Protein AF-A0A396GS10-F1 (afdb_monomer_lite)

Sequence (155 aa):
MKRSFNTSIKHLGTRVRNLFKEARKCAPSIVFIDEINARGGRGGGRANDEGENIANVCNEAALIAASTEETHATKDHFEAAIDRIIGGLEKKNKVISKQHRRTVAYHEAGHAVAGWFLEHTNPFLKVTIVPRGTAALGFAQYVPNENHLMTRAAF

Foldseek 3Di:
DPPPVVVVVVVVVVVVVVLVVVCVVQPPHDDDDPDPDDPDDPDDDPPPPVVVVVVQLVVQQVVQCVVVVHPHRDPVSSVVSVCCVVQNAFPPPPDDDPVRLVVLVVVQVVVVVVQVPQPQHFAWDDWDCGHHDDPRSIDTDGDDDPDPDDDPSND

pLDDT: mean 72.23, std 14.8, range [33.97, 91.56]

Radius of gyration: 21.66 Å; chains: 1; bounding box: 40×45×63 Å

InterPro domains:
  IPR000642 Peptidase M41 [PF01434] (95-152)
  IPR003959 ATPase, AAA-type, core [PF00004] (9-56)
  IPR027417 P-loop containing nucleoside triphosphate hydrolase [G3DSA:3.40.50.300] (14-41)
  IPR027417 P-loop containing nucleoside triphosphate hydrolase [SSF52540] (7-99)
  IPR037219 Peptidase M41-like [G3DSA:1.20.58.760] (90-155)
  IPR037219 Peptidase M41-like [SSF140990] (95-152)
  IPR050928 ATP-dependent Zinc Metalloprotease [PTHR43655] (53-153)

Structure (mmCIF, N/CA/C/O backbone):
data_AF-A0A396GS10-F1
#
_entry.id   AF-A0A396GS10-F1
#
loop_
_atom_site.group_PDB
_atom_site.id
_atom_site.type_symbol
_atom_site.label_atom_id
_atom_site.label_alt_id
_atom_site.label_comp_id
_atom_site.label_asym_id
_atom_site.label_entity_id
_atom_site.label_seq_id
_atom_site.pdbx_PDB_ins_code
_atom_site.Cartn_x
_atom_site.Cartn_y
_atom_site.Cartn_z
_atom_site.occupancy
_atom_site.B_iso_or_equiv
_atom_site.auth_seq_id
_atom_site.auth_comp_id
_atom_site.auth_asym_id
_atom_site.auth_atom_id
_atom_site.pdbx_PDB_model_num
ATOM 1 N N . MET A 1 1 ? 16.857 -23.597 46.176 1.00 44.84 1 MET A N 1
ATOM 2 C CA . MET A 1 1 ? 16.751 -22.860 44.891 1.00 44.84 1 MET A CA 1
ATOM 3 C C . MET A 1 1 ? 15.774 -23.471 43.854 1.00 44.84 1 MET A C 1
ATOM 5 O O . MET A 1 1 ? 15.725 -22.979 42.740 1.00 44.84 1 MET A O 1
ATOM 9 N N . LYS A 1 2 ? 14.936 -24.481 44.182 1.00 40.59 2 LYS A N 1
ATOM 10 C CA . LYS A 1 2 ? 14.003 -25.136 43.222 1.00 40.59 2 LYS A CA 1
ATOM 11 C C . LYS A 1 2 ? 12.536 -24.648 43.257 1.00 40.59 2 LYS A C 1
ATOM 13 O O . LYS A 1 2 ? 11.752 -25.034 42.400 1.00 40.59 2 LYS A O 1
ATOM 18 N N . ARG A 1 3 ? 12.141 -23.803 44.224 1.00 38.50 3 ARG A N 1
ATOM 19 C CA . ARG A 1 3 ? 10.738 -23.350 44.381 1.00 38.50 3 ARG A CA 1
ATOM 20 C C . ARG A 1 3 ? 10.338 -22.185 43.462 1.00 38.50 3 ARG A C 1
ATOM 22 O O . ARG A 1 3 ? 9.196 -22.142 43.034 1.00 38.50 3 ARG A O 1
ATOM 29 N N . SER A 1 4 ? 11.266 -21.289 43.113 1.00 44.34 4 SER A N 1
ATOM 30 C CA . SER A 1 4 ? 10.957 -20.087 42.311 1.00 44.34 4 SER A CA 1
ATOM 31 C C . SER A 1 4 ? 10.720 -20.391 40.819 1.00 44.34 4 SER A C 1
ATOM 33 O O . SER A 1 4 ? 9.866 -19.791 40.175 1.00 44.34 4 SER A O 1
ATOM 35 N N . PHE A 1 5 ? 11.404 -21.404 40.277 1.00 43.00 5 PHE A N 1
ATOM 36 C CA . PHE A 1 5 ? 11.334 -21.762 38.852 1.00 43.00 5 PHE A CA 1
ATOM 37 C C . PHE A 1 5 ? 9.959 -22.317 38.432 1.00 43.00 5 PHE A C 1
ATOM 39 O O . PHE A 1 5 ? 9.477 -22.053 37.334 1.00 43.00 5 PHE A O 1
ATOM 46 N N . ASN A 1 6 ? 9.295 -23.054 39.327 1.00 42.56 6 ASN A N 1
ATOM 47 C CA . ASN A 1 6 ? 8.020 -23.717 39.038 1.00 42.56 6 ASN A CA 1
ATOM 48 C C . ASN A 1 6 ? 6.829 -22.730 39.056 1.00 42.56 6 ASN A C 1
ATOM 50 O O . ASN A 1 6 ? 5.842 -22.912 38.345 1.00 42.56 6 ASN A O 1
ATOM 54 N N . THR A 1 7 ? 6.935 -21.638 39.822 1.00 50.72 7 THR A N 1
ATOM 55 C CA . THR A 1 7 ? 5.931 -20.562 39.852 1.00 50.72 7 THR A CA 1
ATOM 56 C C . THR A 1 7 ? 5.948 -19.745 38.557 1.00 50.72 7 THR A C 1
ATOM 58 O O . THR A 1 7 ? 4.883 -19.465 38.004 1.00 50.72 7 THR A O 1
ATOM 61 N N . SER A 1 8 ? 7.137 -19.448 38.015 1.00 48.59 8 SER A N 1
ATOM 62 C CA . SER A 1 8 ? 7.293 -18.723 36.744 1.00 48.59 8 SER A CA 1
ATOM 63 C C . SER A 1 8 ? 6.692 -19.470 35.548 1.00 48.59 8 SER A C 1
ATOM 65 O O . SER A 1 8 ? 6.009 -18.858 34.728 1.00 48.59 8 SER A O 1
ATOM 67 N N . ILE A 1 9 ? 6.856 -20.796 35.478 1.00 54.12 9 ILE A N 1
ATOM 68 C CA . ILE A 1 9 ? 6.274 -21.622 34.401 1.00 54.12 9 ILE A CA 1
ATOM 69 C C . ILE A 1 9 ? 4.739 -21.652 34.498 1.00 54.12 9 ILE A C 1
ATOM 71 O O . ILE A 1 9 ? 4.042 -21.507 33.491 1.00 54.12 9 ILE A O 1
ATOM 75 N N . LYS A 1 10 ? 4.184 -21.753 35.715 1.00 54.09 10 LYS A N 1
ATOM 76 C CA . LYS A 1 10 ? 2.727 -21.687 35.934 1.00 54.09 10 LYS A CA 1
ATOM 77 C C . LYS A 1 10 ? 2.136 -20.323 35.564 1.00 54.09 10 LYS A C 1
ATOM 79 O O . LYS A 1 10 ? 1.035 -20.266 35.020 1.00 54.09 10 LYS A O 1
ATOM 84 N N . HIS A 1 11 ? 2.851 -19.230 35.836 1.00 59.03 11 HIS A N 1
ATOM 85 C CA . HIS A 1 11 ? 2.417 -17.880 35.459 1.00 59.03 11 HIS A CA 1
ATOM 86 C C . HIS A 1 11 ? 2.423 -17.670 33.941 1.00 59.03 11 HIS A C 1
ATOM 88 O O . HIS A 1 11 ? 1.497 -17.054 33.411 1.00 59.03 11 HIS A O 1
ATOM 94 N N . LEU A 1 12 ? 3.399 -18.237 33.228 1.00 57.91 12 LEU A N 1
ATOM 95 C CA . LEU A 1 12 ? 3.481 -18.141 31.771 1.00 57.91 12 LEU A CA 1
ATOM 96 C C . LEU A 1 12 ? 2.271 -18.798 31.084 1.00 57.91 12 LEU A C 1
ATOM 98 O O . LEU A 1 12 ? 1.619 -18.173 30.249 1.00 57.91 12 LEU A O 1
ATOM 102 N N . GLY A 1 13 ? 1.892 -20.007 31.514 1.00 61.44 13 GLY A N 1
ATOM 103 C CA . GLY A 1 13 ? 0.728 -20.711 30.966 1.00 61.44 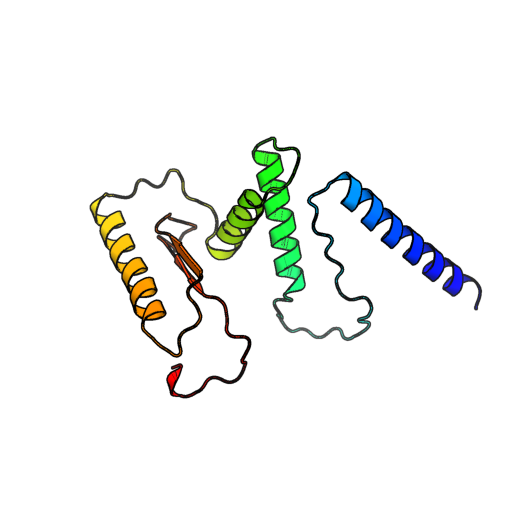13 GLY A CA 1
ATOM 104 C C . GLY A 1 13 ? -0.605 -19.988 31.204 1.00 61.44 13 GLY A C 1
ATOM 105 O O . GLY A 1 13 ? -1.526 -20.093 30.396 1.00 61.44 13 GLY A O 1
ATOM 106 N N . THR A 1 14 ? -0.743 -19.226 32.291 1.00 71.25 14 THR A N 1
ATOM 107 C CA . THR A 1 14 ? -1.942 -18.403 32.541 1.00 71.25 14 THR A CA 1
ATOM 108 C C . THR A 1 14 ? -1.955 -17.141 31.679 1.00 71.25 14 THR A C 1
ATOM 110 O O . THR A 1 14 ? -3.003 -16.797 31.138 1.00 71.25 14 THR A O 1
ATOM 113 N N . ARG A 1 15 ? -0.801 -16.495 31.473 1.00 67.38 15 ARG A N 1
ATOM 114 C CA . ARG A 1 15 ? -0.680 -15.308 30.608 1.00 67.38 15 ARG A CA 1
ATOM 115 C C . ARG A 1 15 ? -1.014 -15.618 29.151 1.00 67.38 15 ARG A C 1
ATOM 117 O O . ARG A 1 15 ? -1.820 -14.906 28.564 1.00 67.38 15 ARG A O 1
ATOM 124 N N . VAL A 1 16 ? -0.480 -16.713 28.609 1.00 72.12 16 VAL A N 1
ATOM 125 C CA . VAL A 1 16 ? -0.786 -17.156 27.237 1.00 72.12 16 VAL A CA 1
ATOM 126 C C . VAL A 1 16 ? -2.273 -17.497 27.098 1.00 72.12 16 VAL A C 1
ATOM 128 O O . VAL A 1 16 ? -2.933 -17.050 26.166 1.00 72.12 16 VAL A O 1
ATOM 131 N N . ARG A 1 17 ? -2.855 -18.219 28.064 1.00 76.94 17 ARG A N 1
ATOM 132 C CA . ARG A 1 17 ? -4.294 -18.538 28.036 1.00 76.94 17 ARG A CA 1
ATOM 133 C C . ARG A 1 17 ? -5.183 -17.298 28.103 1.00 76.94 17 ARG A C 1
ATOM 135 O O . ARG A 1 17 ? -6.209 -17.274 27.431 1.00 76.94 17 ARG A O 1
ATOM 142 N N . ASN A 1 18 ? -4.806 -16.292 28.886 1.00 77.44 18 ASN A N 1
ATOM 143 C CA . ASN A 1 18 ? -5.546 -15.034 28.952 1.00 77.44 18 ASN A CA 1
ATOM 144 C C . ASN A 1 18 ? -5.415 -14.240 27.647 1.00 77.44 18 ASN A C 1
ATOM 146 O O . ASN A 1 18 ? -6.430 -13.778 27.142 1.00 77.44 18 ASN A O 1
ATOM 150 N N . LEU A 1 19 ? -4.222 -14.183 27.044 1.00 75.00 19 LEU A N 1
ATOM 151 C CA . LEU A 1 19 ? -4.005 -13.567 25.730 1.00 75.00 19 LEU A CA 1
ATOM 152 C C . LEU A 1 19 ? -4.956 -14.148 24.671 1.00 75.00 19 LEU A C 1
ATOM 154 O O . LEU A 1 19 ? -5.695 -13.410 24.030 1.00 75.00 19 LEU A O 1
ATOM 158 N N . PHE A 1 20 ? -5.025 -15.479 24.559 1.00 79.81 20 PHE A N 1
ATOM 159 C CA . PHE A 1 20 ? -5.941 -16.146 23.625 1.00 79.81 20 PHE A CA 1
ATOM 160 C C . PHE A 1 20 ? -7.428 -16.015 23.991 1.00 79.81 20 PHE A C 1
ATOM 162 O O . PHE A 1 20 ? -8.285 -16.254 23.138 1.00 79.81 20 PHE A O 1
ATOM 169 N N . LYS A 1 21 ? -7.770 -15.718 25.249 1.00 80.81 21 LYS A N 1
ATOM 170 C CA . LYS A 1 21 ? -9.157 -15.436 25.652 1.00 80.81 21 LYS A CA 1
ATOM 171 C C . LYS A 1 21 ? -9.567 -14.029 25.244 1.00 80.81 21 LYS A C 1
ATOM 173 O O . LYS A 1 21 ? -10.647 -13.877 24.691 1.00 80.81 21 LYS A O 1
ATOM 178 N N . GLU A 1 22 ? -8.713 -13.040 25.481 1.00 73.56 22 GLU A N 1
ATOM 179 C CA . GLU A 1 22 ? -8.974 -11.659 25.070 1.00 73.56 22 GLU A CA 1
ATOM 180 C C . GLU A 1 22 ? -8.994 -11.532 23.546 1.00 73.56 22 GLU A C 1
ATOM 182 O O . GLU A 1 22 ? -9.950 -10.997 22.998 1.00 73.56 22 GLU A O 1
ATOM 187 N N . ALA A 1 23 ? -8.038 -12.152 22.849 1.00 73.75 23 ALA A N 1
ATOM 188 C CA . ALA A 1 23 ? -8.039 -12.221 21.389 1.00 73.75 23 ALA A CA 1
ATOM 189 C C . ALA A 1 23 ? -9.359 -12.786 20.834 1.00 73.75 23 ALA A C 1
ATOM 191 O O . ALA A 1 23 ? -9.988 -12.194 19.966 1.00 73.75 23 ALA A O 1
ATOM 192 N N . ARG A 1 24 ? -9.860 -13.887 21.415 1.00 75.56 24 ARG A N 1
ATOM 193 C CA . ARG A 1 24 ? -11.144 -14.481 21.008 1.00 75.56 24 ARG A CA 1
ATOM 194 C C . ARG A 1 24 ? -12.351 -13.568 21.208 1.00 75.56 24 ARG A C 1
ATOM 196 O O . ARG A 1 24 ? -13.293 -13.670 20.431 1.00 75.56 24 ARG A O 1
ATOM 203 N N . LYS A 1 25 ? -12.348 -12.709 22.229 1.00 73.44 25 LYS A N 1
ATOM 204 C CA . LYS A 1 25 ? -13.424 -11.726 22.436 1.00 73.44 25 LYS A CA 1
ATOM 205 C C . LYS A 1 25 ? -13.383 -10.609 21.395 1.00 73.44 25 LYS A C 1
ATOM 207 O O . LYS A 1 25 ? -14.426 -10.071 21.054 1.00 73.44 25 LYS A O 1
ATOM 212 N N . CYS A 1 26 ? -12.193 -10.292 20.894 1.00 62.03 26 CYS A N 1
ATOM 213 C CA . CYS A 1 26 ? -11.947 -9.227 19.928 1.00 62.03 26 CYS A CA 1
ATOM 214 C C . CYS A 1 26 ? -11.868 -9.745 18.480 1.00 62.03 26 CYS A C 1
ATOM 216 O O . CYS A 1 26 ? -11.196 -9.133 17.654 1.00 62.03 26 CYS A O 1
ATOM 218 N N . ALA A 1 27 ? -12.494 -10.887 18.174 1.00 49.09 27 ALA A N 1
ATOM 219 C CA . ALA A 1 27 ? -12.441 -11.484 16.844 1.00 49.09 27 ALA A CA 1
ATOM 220 C C . ALA A 1 27 ? -13.078 -10.559 15.776 1.00 49.09 27 ALA A C 1
ATOM 222 O O . ALA A 1 27 ? -14.161 -10.029 16.026 1.00 49.09 27 ALA A O 1
ATOM 223 N N . PRO A 1 28 ? -12.466 -10.410 14.580 1.00 59.12 28 PRO A N 1
ATOM 224 C CA . PRO A 1 28 ? -11.239 -11.066 14.121 1.00 59.12 28 PRO A CA 1
ATOM 225 C C . PRO A 1 28 ? -9.969 -10.403 14.687 1.00 59.12 28 PRO A C 1
ATOM 227 O O . PRO A 1 28 ? -9.767 -9.203 14.555 1.00 59.12 28 PRO A O 1
ATOM 230 N N . SER A 1 29 ? -9.079 -11.199 15.287 1.00 61.31 29 SER A N 1
ATOM 231 C CA . SER A 1 29 ? -7.836 -10.712 15.903 1.00 61.31 29 SER A CA 1
ATOM 232 C C . SER A 1 29 ? -6.646 -11.582 15.506 1.00 61.31 29 SER A C 1
ATOM 234 O O . SER A 1 29 ? -6.755 -12.810 15.542 1.00 61.31 29 SER A O 1
ATOM 236 N N . ILE A 1 30 ? -5.498 -10.968 15.220 1.00 66.62 30 ILE A N 1
ATOM 237 C CA . ILE A 1 30 ? -4.228 -11.668 14.988 1.00 66.62 30 ILE A CA 1
ATOM 238 C C . ILE A 1 30 ? -3.422 -11.647 16.291 1.00 66.62 30 ILE A C 1
ATOM 240 O O . ILE A 1 30 ? -3.166 -10.585 16.852 1.00 66.62 30 ILE A O 1
ATOM 244 N N . VAL A 1 31 ? -3.034 -12.824 16.789 1.00 66.19 31 VAL A N 1
ATOM 245 C CA . VAL A 1 31 ? -2.154 -12.959 17.960 1.00 66.19 31 VAL A CA 1
ATOM 246 C C . VAL A 1 31 ? -0.759 -13.291 17.461 1.00 66.19 31 VAL A C 1
ATOM 248 O O . VAL A 1 31 ? -0.508 -14.419 17.042 1.00 66.19 31 VAL A O 1
ATOM 251 N N . PHE A 1 32 ? 0.140 -12.313 17.511 1.00 57.84 32 PHE A N 1
ATOM 252 C CA . PHE A 1 32 ? 1.545 -12.531 17.196 1.00 57.84 32 PHE A CA 1
ATOM 253 C C . PHE A 1 32 ? 2.273 -13.038 18.445 1.00 57.84 32 PHE A C 1
ATOM 255 O O . PHE A 1 32 ? 2.223 -12.406 19.503 1.00 57.84 32 PHE A O 1
ATOM 262 N N . ILE A 1 33 ? 2.899 -14.208 18.343 1.00 61.25 33 ILE A N 1
ATOM 263 C CA . ILE A 1 33 ? 3.734 -14.784 19.399 1.00 61.25 33 ILE A CA 1
ATOM 264 C C . ILE A 1 33 ? 5.124 -14.923 18.806 1.00 61.25 33 ILE A C 1
ATOM 266 O O . ILE A 1 33 ? 5.362 -15.844 18.029 1.00 61.25 33 ILE A O 1
ATOM 270 N N . ASP A 1 34 ? 6.005 -14.000 19.176 1.00 58.09 34 ASP A N 1
ATOM 271 C CA . ASP A 1 34 ? 7.403 -14.038 18.769 1.00 58.09 34 ASP A CA 1
ATOM 272 C C . ASP A 1 34 ? 8.270 -14.754 19.818 1.00 58.09 34 ASP A C 1
ATOM 274 O O . ASP A 1 34 ? 7.963 -14.734 21.013 1.00 58.09 34 ASP A O 1
ATOM 278 N N . GLU A 1 35 ? 9.301 -15.435 19.325 1.00 48.72 35 GLU A N 1
ATOM 279 C CA . GLU A 1 35 ? 10.290 -16.297 19.984 1.00 48.72 35 GLU A CA 1
ATOM 280 C C . GLU A 1 35 ? 9.980 -16.823 21.403 1.00 48.72 35 GLU A C 1
ATOM 282 O O . GLU A 1 35 ? 10.267 -16.216 22.437 1.00 48.72 35 GLU A O 1
ATOM 287 N N . ILE A 1 36 ? 9.534 -18.085 21.468 1.00 53.12 36 ILE A N 1
ATOM 288 C CA . ILE A 1 36 ? 9.438 -18.855 22.720 1.00 53.12 36 ILE A CA 1
ATOM 289 C C . ILE A 1 36 ? 10.811 -19.242 23.309 1.00 53.12 36 ILE A C 1
ATOM 291 O O . ILE A 1 36 ? 10.847 -19.700 24.446 1.00 53.12 36 ILE A O 1
ATOM 295 N N . ASN A 1 37 ? 11.948 -19.009 22.643 1.00 50.66 37 ASN A N 1
ATOM 296 C CA . ASN A 1 37 ? 13.277 -19.080 23.268 1.00 50.66 37 ASN A CA 1
ATOM 297 C C . ASN A 1 37 ? 14.348 -18.369 22.421 1.00 50.66 37 ASN A C 1
ATOM 299 O O . ASN A 1 37 ? 14.835 -18.964 21.468 1.00 50.66 37 ASN A O 1
ATOM 303 N N . ALA A 1 38 ? 14.850 -17.215 22.866 1.00 41.06 38 ALA A N 1
ATOM 304 C CA . ALA A 1 38 ? 16.199 -16.775 22.503 1.00 41.06 38 ALA A CA 1
ATOM 305 C C . ALA A 1 38 ? 16.884 -16.057 23.668 1.00 41.06 38 ALA A C 1
ATOM 307 O O . ALA A 1 38 ? 16.964 -14.835 23.771 1.00 41.06 38 ALA A O 1
ATOM 308 N N . ARG A 1 39 ? 17.461 -16.843 24.579 1.00 47.34 39 ARG A N 1
ATOM 309 C CA . ARG A 1 39 ? 18.694 -16.382 25.218 1.00 47.34 39 ARG A CA 1
ATOM 310 C C . ARG A 1 39 ? 19.812 -16.561 24.197 1.00 47.34 39 ARG A C 1
ATOM 312 O O . ARG A 1 39 ? 20.365 -17.650 24.098 1.00 47.34 39 ARG A O 1
ATOM 319 N N . GLY A 1 40 ? 20.143 -15.498 23.473 1.00 38.97 40 GLY A N 1
ATOM 320 C CA . GLY A 1 40 ? 21.254 -15.499 22.530 1.00 38.97 40 GLY A CA 1
ATOM 321 C C . GLY A 1 40 ? 21.696 -14.092 22.150 1.00 38.97 40 GLY A C 1
ATOM 322 O O . GLY A 1 40 ? 21.085 -13.470 21.303 1.00 38.97 40 GLY A O 1
ATOM 323 N N . GLY A 1 41 ? 22.784 -13.630 22.772 1.00 39.44 41 GLY A N 1
ATOM 324 C CA . GLY A 1 41 ? 23.745 -12.712 22.153 1.00 39.44 41 GLY A CA 1
ATOM 325 C C . GLY A 1 41 ? 23.359 -11.239 22.002 1.00 39.44 41 GLY A C 1
ATOM 326 O O . GLY A 1 41 ? 22.736 -10.836 21.033 1.00 39.44 41 GLY A O 1
ATOM 327 N N . ARG A 1 42 ? 23.925 -10.392 22.873 1.00 47.78 42 ARG A N 1
ATOM 328 C CA . ARG A 1 42 ? 24.296 -9.022 22.487 1.00 47.78 42 ARG A CA 1
ATOM 329 C C . ARG A 1 42 ? 25.225 -9.106 21.268 1.00 47.78 42 ARG A C 1
ATOM 331 O O . ARG A 1 42 ? 26.396 -9.438 21.430 1.00 47.78 42 ARG A O 1
ATOM 338 N N . GLY A 1 43 ? 24.714 -8.805 20.083 1.00 36.75 43 GLY A N 1
ATOM 339 C CA . GLY A 1 43 ? 25.496 -8.650 18.861 1.00 36.75 43 GLY A CA 1
ATOM 340 C C . GLY A 1 43 ? 25.032 -7.393 18.147 1.00 36.75 43 GLY A C 1
ATOM 341 O O . GLY A 1 43 ? 23.924 -7.355 17.632 1.00 36.75 43 GLY A O 1
ATOM 342 N N . GLY A 1 44 ? 25.857 -6.346 18.172 1.00 42.06 44 GLY A N 1
ATOM 343 C CA . GLY A 1 44 ? 25.608 -5.117 17.430 1.00 42.06 44 GLY A CA 1
ATOM 344 C C . GLY A 1 44 ? 25.614 -5.401 15.933 1.00 42.06 44 GLY A C 1
ATOM 345 O O . GLY A 1 44 ? 26.666 -5.569 15.328 1.00 42.06 44 GLY A O 1
ATOM 346 N N . GLY A 1 45 ? 24.428 -5.452 15.352 1.00 33.97 45 GLY A N 1
ATOM 347 C CA . GLY A 1 45 ? 24.192 -5.536 13.925 1.00 33.97 45 GLY A CA 1
ATOM 348 C C . GLY A 1 45 ? 22.789 -5.017 13.700 1.00 33.97 45 GLY A C 1
ATOM 349 O O . GLY A 1 45 ? 21.864 -5.415 14.396 1.00 33.97 45 GLY A O 1
ATOM 350 N N . ARG A 1 46 ? 22.644 -4.066 12.783 1.00 44.38 46 ARG A N 1
ATOM 351 C CA . ARG A 1 46 ? 21.371 -3.457 12.405 1.00 44.38 46 ARG A CA 1
ATOM 352 C C . ARG A 1 46 ? 20.585 -4.470 11.558 1.00 44.38 46 ARG A C 1
ATOM 354 O O . ARG A 1 46 ? 20.429 -4.284 10.357 1.00 44.38 46 ARG A O 1
ATOM 361 N N . ALA A 1 47 ? 20.223 -5.595 12.169 1.00 43.09 47 ALA A N 1
ATOM 362 C CA . ALA A 1 47 ? 19.268 -6.539 11.629 1.00 43.09 47 ALA A CA 1
ATOM 363 C C . ALA A 1 47 ? 17.900 -5.866 11.758 1.00 43.09 47 ALA A C 1
ATOM 365 O O . ALA A 1 47 ? 17.486 -5.490 12.849 1.00 43.09 47 ALA A O 1
ATOM 366 N N . ASN A 1 48 ? 17.260 -5.593 10.623 1.00 52.41 48 ASN A N 1
ATOM 367 C CA . ASN A 1 48 ? 15.853 -5.224 10.615 1.00 52.41 48 ASN A CA 1
ATOM 368 C C . ASN A 1 48 ? 15.097 -6.513 10.931 1.00 52.41 48 ASN A C 1
ATOM 370 O O . ASN A 1 48 ? 14.764 -7.267 10.018 1.00 52.41 48 ASN A O 1
ATOM 374 N N . ASP A 1 49 ? 14.940 -6.800 12.219 1.00 56.78 49 ASP A N 1
ATOM 375 C CA . ASP A 1 49 ? 14.260 -7.995 12.687 1.00 56.78 49 ASP A CA 1
ATOM 376 C C . ASP A 1 49 ? 12.827 -7.952 12.143 1.00 56.78 49 ASP A C 1
ATOM 378 O O . ASP A 1 49 ? 12.079 -7.000 12.374 1.00 56.78 49 ASP A O 1
ATOM 382 N N . GLU A 1 50 ? 12.439 -8.962 11.367 1.00 59.22 50 GLU A N 1
ATOM 383 C CA . GLU A 1 50 ? 11.109 -9.055 10.750 1.00 59.22 50 GLU A CA 1
ATOM 384 C C . GLU A 1 50 ? 9.986 -8.905 11.798 1.00 59.22 50 GLU A C 1
ATOM 386 O O . GLU A 1 50 ? 8.928 -8.341 11.506 1.00 59.22 50 GLU A O 1
ATOM 391 N N . GLY A 1 51 ? 10.263 -9.292 13.051 1.00 60.34 51 GLY A N 1
ATOM 392 C CA . GLY A 1 51 ? 9.404 -9.069 14.215 1.00 60.34 51 GLY A CA 1
ATOM 393 C C . GLY A 1 51 ? 9.177 -7.593 14.583 1.00 60.34 51 GLY A C 1
ATOM 394 O O . GLY A 1 51 ? 8.050 -7.225 14.927 1.00 60.34 51 GLY A O 1
ATOM 395 N N . GLU A 1 52 ? 10.178 -6.711 14.451 1.00 66.00 52 GLU A N 1
ATOM 396 C CA . GLU A 1 52 ? 10.016 -5.263 14.693 1.00 66.00 52 GLU A CA 1
ATOM 397 C C . GLU A 1 52 ? 9.086 -4.638 13.642 1.00 66.00 52 GLU A C 1
ATOM 399 O O . GLU A 1 52 ? 8.206 -3.835 13.967 1.00 66.00 52 GLU A O 1
ATOM 404 N N . ASN A 1 53 ? 9.210 -5.069 12.383 1.00 73.38 53 ASN A N 1
ATOM 405 C CA . ASN A 1 53 ? 8.348 -4.600 11.299 1.00 73.38 53 ASN A CA 1
ATOM 406 C C . ASN A 1 53 ? 6.887 -5.028 11.498 1.00 73.38 53 ASN A C 1
ATOM 408 O O . ASN A 1 53 ? 5.982 -4.212 11.312 1.00 73.38 53 ASN A O 1
ATOM 412 N N . ILE A 1 54 ? 6.638 -6.269 11.928 1.00 80.19 54 ILE A N 1
ATOM 413 C CA . ILE A 1 54 ? 5.277 -6.761 12.198 1.00 80.19 54 ILE A CA 1
ATOM 414 C C . ILE A 1 54 ? 4.643 -6.006 13.371 1.00 80.19 54 ILE A C 1
ATOM 416 O O . ILE A 1 54 ? 3.485 -5.587 13.284 1.00 80.19 54 ILE A O 1
ATOM 420 N N . ALA A 1 55 ? 5.394 -5.787 14.454 1.00 80.00 55 ALA A N 1
ATOM 421 C CA . ALA A 1 55 ? 4.913 -5.018 15.598 1.00 80.00 55 ALA A CA 1
ATOM 422 C C . ALA A 1 55 ? 4.540 -3.580 15.198 1.00 80.00 55 ALA A C 1
ATOM 424 O O . ALA A 1 55 ? 3.479 -3.083 15.590 1.00 80.00 55 ALA A O 1
ATOM 425 N N . ASN A 1 56 ? 5.364 -2.945 14.359 1.00 83.25 56 ASN A N 1
ATOM 426 C CA . ASN A 1 56 ? 5.100 -1.608 13.836 1.00 83.25 56 ASN A CA 1
ATOM 427 C C . ASN A 1 56 ? 3.840 -1.567 12.959 1.00 83.25 56 ASN A C 1
ATOM 429 O O . ASN A 1 56 ? 3.007 -0.682 13.150 1.00 83.25 56 ASN A O 1
ATOM 433 N N . VAL A 1 57 ? 3.645 -2.541 12.059 1.00 87.38 57 VAL A N 1
ATOM 434 C CA . VAL A 1 57 ? 2.429 -2.642 11.226 1.00 87.38 57 VAL A CA 1
ATOM 435 C C . VAL A 1 57 ? 1.174 -2.763 12.093 1.00 87.38 57 VAL A C 1
ATOM 437 O O . VAL A 1 57 ? 0.207 -2.036 11.870 1.00 87.38 57 VAL A O 1
ATOM 440 N N . CYS A 1 58 ? 1.186 -3.635 13.104 1.00 86.00 58 CYS A N 1
ATOM 441 C CA . CYS A 1 58 ? 0.051 -3.814 14.013 1.00 86.00 58 CYS A CA 1
ATOM 442 C C . CYS A 1 58 ? -0.282 -2.535 14.791 1.00 86.00 58 CYS A C 1
ATOM 444 O O . CYS A 1 58 ? -1.455 -2.187 14.937 1.00 86.00 58 CYS A O 1
ATOM 446 N N . ASN A 1 59 ? 0.739 -1.830 15.282 1.00 86.69 59 ASN A N 1
ATOM 447 C CA . ASN A 1 59 ? 0.549 -0.586 16.020 1.00 86.69 59 ASN A CA 1
ATOM 448 C C . ASN A 1 59 ? -0.035 0.519 15.126 1.00 86.69 59 ASN A C 1
ATOM 450 O O . ASN A 1 59 ? -1.025 1.151 15.489 1.00 86.69 59 ASN A O 1
ATOM 454 N N . GLU A 1 60 ? 0.525 0.717 13.931 1.00 88.62 60 GLU A N 1
ATOM 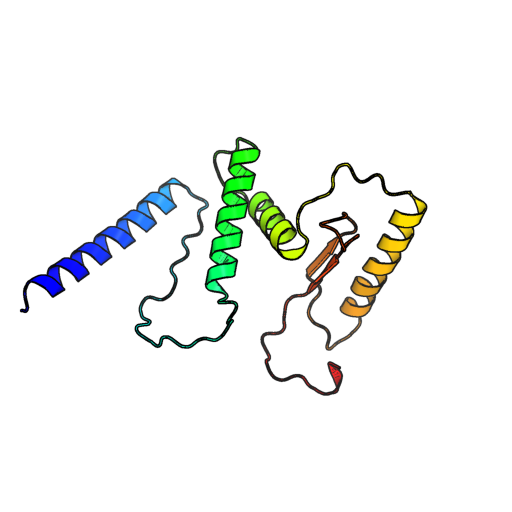455 C CA . GLU A 1 60 ? 0.013 1.701 12.972 1.00 88.62 60 GLU A CA 1
ATOM 456 C C . GLU A 1 60 ? -1.421 1.368 12.530 1.00 88.62 60 GLU A C 1
ATOM 458 O O . GLU A 1 60 ? -2.259 2.265 12.466 1.00 88.62 60 GLU A O 1
ATOM 463 N N . ALA A 1 61 ? -1.751 0.090 12.309 1.00 88.00 61 ALA A N 1
ATOM 464 C CA . ALA A 1 61 ? -3.111 -0.327 11.965 1.00 88.00 61 ALA A CA 1
ATOM 465 C C . ALA A 1 61 ? -4.112 -0.002 13.088 1.00 88.00 61 ALA A C 1
ATOM 467 O O . ALA A 1 61 ? -5.202 0.505 12.821 1.00 88.00 61 ALA A O 1
ATOM 468 N N . ALA A 1 62 ? -3.732 -0.229 14.349 1.00 85.12 62 ALA A N 1
ATOM 469 C CA . ALA A 1 62 ? -4.559 0.126 15.501 1.00 85.12 62 ALA A CA 1
ATOM 470 C C . ALA A 1 62 ? -4.742 1.648 15.642 1.00 85.12 62 ALA A C 1
ATOM 472 O O . ALA A 1 62 ? -5.848 2.110 15.921 1.00 85.12 62 ALA A O 1
ATOM 473 N N . LEU A 1 63 ? -3.688 2.435 15.404 1.00 85.88 63 LEU A N 1
ATOM 474 C CA . LEU A 1 63 ? -3.765 3.899 15.417 1.00 85.88 63 LEU A CA 1
ATOM 475 C C . LEU A 1 63 ? -4.674 4.434 14.305 1.00 85.88 63 LEU A C 1
ATOM 477 O O . LEU A 1 63 ? -5.450 5.359 14.542 1.00 85.88 63 LEU A O 1
ATOM 481 N N . ILE A 1 64 ? -4.615 3.844 13.108 1.00 86.94 64 ILE A N 1
ATOM 482 C CA . ILE A 1 64 ? -5.484 4.213 11.984 1.00 86.94 64 ILE A CA 1
ATOM 483 C C . ILE A 1 64 ? -6.949 3.880 12.303 1.00 86.94 64 ILE A C 1
ATOM 485 O O . ILE A 1 64 ? -7.811 4.742 12.117 1.00 86.94 64 ILE A O 1
ATOM 489 N N . ALA A 1 65 ? -7.221 2.693 12.852 1.00 85.75 65 ALA A N 1
ATOM 490 C CA . ALA A 1 65 ? -8.560 2.297 13.295 1.00 85.75 65 ALA A CA 1
ATOM 491 C C . ALA A 1 65 ? -9.123 3.263 14.352 1.00 85.75 65 ALA A C 1
ATOM 493 O O . ALA A 1 65 ? -10.235 3.765 14.231 1.00 85.75 65 ALA A O 1
ATOM 494 N N . ALA A 1 66 ? -8.311 3.612 15.354 1.00 82.56 66 ALA A N 1
ATOM 495 C CA . ALA A 1 66 ? -8.709 4.564 16.385 1.00 82.56 66 ALA A CA 1
ATOM 496 C C . ALA A 1 66 ? -8.951 5.974 15.816 1.00 82.56 66 ALA A C 1
ATOM 498 O O . ALA A 1 66 ? -9.867 6.665 16.251 1.00 82.56 66 ALA A O 1
ATOM 499 N N . SER A 1 67 ? -8.160 6.400 14.824 1.00 85.56 67 SER A N 1
ATOM 500 C CA . SER A 1 67 ? -8.309 7.715 14.182 1.00 85.56 67 SER A CA 1
ATOM 501 C C . SER A 1 67 ? -9.574 7.854 13.332 1.00 85.56 67 SER A C 1
ATOM 503 O O . SER A 1 67 ? -9.997 8.972 13.048 1.00 85.56 67 SER A O 1
ATOM 505 N N . THR A 1 68 ? -10.156 6.729 12.918 1.00 83.88 68 THR A N 1
ATOM 506 C CA . THR A 1 68 ? -11.399 6.647 12.138 1.00 83.88 68 THR A CA 1
ATOM 507 C C . THR A 1 68 ? -12.613 6.312 13.011 1.00 83.88 68 THR A C 1
ATOM 509 O O . THR A 1 68 ? -13.698 6.102 12.481 1.00 83.88 68 THR A O 1
ATOM 512 N N . GLU A 1 69 ? -12.442 6.320 14.341 1.00 84.62 69 GLU A N 1
ATOM 513 C CA . GLU A 1 69 ? -13.466 5.985 15.346 1.00 84.62 69 GLU A CA 1
ATOM 514 C C . GLU A 1 69 ? -14.014 4.549 15.224 1.00 84.62 69 GLU A C 1
ATOM 516 O O . GLU A 1 69 ? -15.098 4.234 15.718 1.00 84.62 69 GLU A O 1
ATOM 521 N N . GLU A 1 70 ? -13.248 3.642 14.610 1.00 77.62 70 GLU A N 1
ATOM 522 C CA . GLU A 1 70 ? -13.618 2.235 14.496 1.00 77.62 70 GLU A CA 1
ATOM 523 C C . GLU A 1 70 ? -13.234 1.442 15.751 1.00 77.62 70 GLU A C 1
ATOM 525 O O . GLU A 1 70 ? -12.169 1.615 16.347 1.00 77.62 70 GLU A O 1
ATOM 530 N N . THR A 1 71 ? -14.103 0.512 16.154 1.00 75.44 71 THR A N 1
ATOM 531 C CA . THR A 1 71 ? -13.888 -0.311 17.355 1.00 75.44 71 THR A CA 1
ATOM 532 C C . THR A 1 71 ? -12.953 -1.497 17.116 1.00 75.44 71 THR A C 1
ATOM 534 O O . THR A 1 71 ? -12.476 -2.103 18.077 1.00 75.44 71 THR A O 1
ATOM 537 N N . HIS A 1 72 ? -12.684 -1.843 15.852 1.00 78.25 72 HIS A N 1
ATOM 538 C CA . HIS A 1 72 ? -11.860 -2.986 15.466 1.00 78.25 72 HIS A CA 1
ATOM 539 C C . HIS A 1 72 ? -10.929 -2.643 14.301 1.00 78.25 72 HIS A C 1
ATOM 541 O O . HIS A 1 72 ? -11.279 -1.888 13.400 1.00 78.25 72 HIS A O 1
ATOM 547 N N . ALA A 1 73 ? -9.735 -3.240 14.297 1.00 79.38 73 ALA A N 1
ATOM 548 C CA . ALA A 1 73 ? -8.826 -3.130 13.165 1.00 79.38 73 ALA A CA 1
ATOM 549 C C . ALA A 1 73 ? -9.298 -4.042 12.020 1.00 79.38 73 ALA A C 1
ATOM 551 O O . ALA A 1 73 ? -9.343 -5.263 12.171 1.00 79.38 73 ALA A O 1
ATOM 552 N N . THR A 1 74 ? -9.645 -3.457 10.876 1.00 85.38 74 THR A N 1
ATOM 553 C CA . THR A 1 74 ? -10.035 -4.170 9.660 1.00 85.38 74 THR A CA 1
ATOM 554 C C . THR A 1 74 ? -8.836 -4.351 8.730 1.00 85.38 74 THR A C 1
ATOM 556 O O . THR A 1 74 ? -7.763 -3.781 8.941 1.00 85.38 74 THR A O 1
ATOM 559 N N . LYS A 1 75 ? -9.011 -5.153 7.674 1.00 86.19 75 LYS A N 1
ATOM 560 C CA . LYS A 1 75 ? -7.987 -5.362 6.643 1.00 86.19 75 LYS A CA 1
ATOM 561 C C . LYS A 1 75 ? -7.500 -4.035 6.041 1.00 86.19 75 LYS A C 1
ATOM 563 O O . LYS A 1 75 ? -6.298 -3.865 5.857 1.00 86.19 75 LYS A O 1
ATOM 568 N N . ASP A 1 76 ? -8.406 -3.089 5.823 1.00 87.31 76 ASP A N 1
ATOM 569 C CA . ASP A 1 76 ? -8.094 -1.788 5.228 1.00 87.31 76 ASP A CA 1
ATOM 570 C C . ASP A 1 76 ? -7.143 -0.970 6.117 1.00 87.31 76 ASP A C 1
ATOM 572 O O . ASP A 1 76 ? -6.251 -0.284 5.616 1.00 87.31 76 ASP A O 1
ATOM 576 N N . HIS A 1 77 ? -7.251 -1.104 7.445 1.00 86.94 77 HIS A N 1
ATOM 577 C CA . HIS A 1 77 ? -6.319 -0.474 8.385 1.00 86.94 77 HIS A CA 1
ATOM 578 C C . HIS A 1 77 ? -4.910 -1.062 8.289 1.00 86.94 77 HIS A C 1
ATOM 580 O O . HIS A 1 77 ? -3.930 -0.321 8.356 1.00 86.94 77 HIS A O 1
ATOM 586 N N . PHE A 1 78 ? -4.799 -2.377 8.094 1.00 87.94 78 PHE A N 1
ATOM 587 C CA . PHE A 1 78 ? -3.511 -3.036 7.878 1.00 87.94 78 PHE A CA 1
ATOM 588 C C . PHE A 1 78 ? -2.895 -2.653 6.532 1.00 87.94 78 PHE A C 1
ATOM 590 O O . PHE A 1 78 ? -1.706 -2.346 6.475 1.00 87.94 78 PHE A O 1
ATOM 597 N N . GLU A 1 79 ? -3.686 -2.606 5.461 1.00 86.88 79 GLU A N 1
ATOM 598 C CA . GLU A 1 79 ? -3.206 -2.146 4.155 1.00 86.88 79 GLU A CA 1
ATOM 599 C C . GLU A 1 79 ? -2.727 -0.687 4.216 1.00 86.88 79 GLU A C 1
ATOM 601 O O . GLU A 1 79 ? -1.648 -0.366 3.713 1.00 86.88 79 GLU A O 1
ATOM 606 N N . ALA A 1 80 ? -3.464 0.188 4.907 1.00 86.69 80 ALA A N 1
ATOM 607 C CA . ALA A 1 80 ? -3.073 1.580 5.107 1.00 86.69 80 ALA A CA 1
ATOM 608 C C . ALA A 1 80 ? -1.808 1.728 5.975 1.00 86.69 80 ALA A C 1
ATOM 610 O O . ALA A 1 80 ? -0.982 2.607 5.711 1.00 86.69 80 ALA A O 1
ATOM 611 N N . ALA A 1 81 ? -1.635 0.872 6.987 1.00 88.12 81 ALA A N 1
ATOM 612 C CA . ALA A 1 81 ? -0.433 0.825 7.815 1.00 88.12 81 ALA A CA 1
ATOM 613 C C . ALA A 1 81 ? 0.798 0.403 7.001 1.00 88.12 81 ALA A C 1
ATOM 615 O O . ALA A 1 81 ? 1.835 1.064 7.066 1.00 88.12 81 ALA A O 1
ATOM 616 N N . ILE A 1 82 ? 0.671 -0.643 6.178 1.00 85.25 82 ILE A N 1
ATOM 617 C CA . ILE A 1 82 ? 1.734 -1.113 5.278 1.00 85.25 82 ILE A CA 1
ATOM 618 C C . ILE A 1 82 ? 2.108 -0.013 4.277 1.00 85.25 82 ILE A C 1
ATOM 620 O O . ILE A 1 82 ? 3.285 0.328 4.147 1.00 85.25 82 ILE A O 1
ATOM 624 N N . ASP A 1 83 ? 1.117 0.613 3.635 1.00 83.00 83 ASP A N 1
ATOM 625 C CA . ASP A 1 83 ? 1.339 1.719 2.696 1.00 83.00 83 ASP A CA 1
ATOM 626 C C . ASP A 1 83 ? 2.071 2.899 3.355 1.00 83.00 83 ASP A C 1
ATOM 628 O O . ASP A 1 83 ? 2.908 3.554 2.730 1.00 83.00 83 ASP A O 1
ATOM 632 N N . ARG A 1 84 ? 1.765 3.184 4.625 1.00 83.56 84 ARG A N 1
ATOM 633 C CA . ARG A 1 84 ? 2.401 4.252 5.403 1.00 83.56 84 ARG A CA 1
ATOM 634 C C . ARG A 1 84 ? 3.829 3.905 5.821 1.00 83.56 84 ARG A C 1
ATOM 636 O O . ARG A 1 84 ? 4.671 4.797 5.800 1.00 83.56 84 ARG A O 1
ATOM 643 N N . ILE A 1 85 ? 4.111 2.658 6.187 1.00 83.19 85 ILE A N 1
ATOM 644 C CA . ILE A 1 85 ? 5.460 2.218 6.577 1.00 83.19 85 ILE A CA 1
ATOM 645 C C . ILE A 1 85 ? 6.391 2.187 5.359 1.00 83.19 85 ILE A C 1
ATOM 647 O O . ILE A 1 85 ? 7.526 2.649 5.450 1.00 83.19 85 ILE A O 1
ATOM 651 N N . ILE A 1 86 ? 5.900 1.715 4.209 1.00 80.06 86 ILE A N 1
ATOM 652 C CA . ILE A 1 86 ? 6.682 1.633 2.966 1.00 80.06 86 ILE A CA 1
ATOM 653 C C . ILE A 1 86 ? 6.831 3.011 2.311 1.00 80.06 86 ILE A C 1
ATOM 655 O O . ILE A 1 86 ? 7.936 3.433 1.975 1.00 80.06 86 ILE A O 1
ATOM 659 N N . GLY A 1 87 ? 5.715 3.713 2.094 1.00 76.00 87 GLY A N 1
ATOM 660 C CA . GLY A 1 87 ? 5.677 4.946 1.302 1.00 76.00 87 GLY A CA 1
ATOM 661 C C . GLY A 1 87 ? 5.742 6.237 2.121 1.00 76.00 87 GLY A C 1
ATOM 662 O O . GLY A 1 87 ? 5.985 7.313 1.569 1.00 76.00 87 GLY A O 1
ATOM 663 N N . GLY A 1 88 ? 5.514 6.171 3.431 1.00 81.19 88 GLY A N 1
ATOM 664 C CA . GLY A 1 88 ? 5.377 7.339 4.296 1.00 81.19 88 GLY A CA 1
ATOM 665 C C . GLY A 1 88 ? 3.975 7.964 4.279 1.00 81.19 88 GLY A C 1
ATOM 666 O O .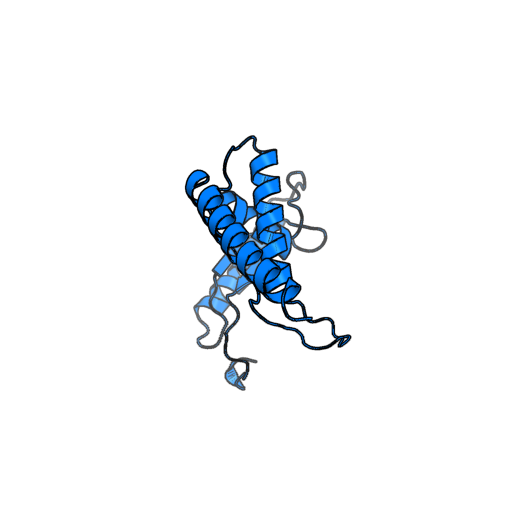 GLY A 1 88 ? 3.004 7.436 3.731 1.00 81.19 88 GLY A O 1
ATOM 667 N N . LEU A 1 89 ? 3.862 9.140 4.903 1.00 79.69 89 LEU A N 1
ATOM 668 C CA . LEU A 1 89 ? 2.598 9.871 5.040 1.00 79.69 89 LEU A CA 1
ATOM 669 C C . LEU A 1 89 ? 1.989 10.250 3.685 1.00 79.69 89 LEU A C 1
ATOM 671 O O . LEU A 1 89 ? 2.664 10.817 2.821 1.00 79.69 89 LEU A O 1
ATOM 675 N N . GLU A 1 90 ? 0.685 10.012 3.538 1.00 77.00 90 GLU A N 1
ATOM 676 C CA . GLU A 1 90 ? -0.082 10.503 2.394 1.00 77.00 90 GLU A CA 1
ATOM 677 C C . GLU A 1 90 ? -0.125 12.024 2.386 1.00 77.00 90 GLU A C 1
ATOM 679 O O . GLU A 1 90 ? -0.524 12.655 3.369 1.00 77.00 90 GLU A O 1
ATOM 684 N N . LYS A 1 91 ? 0.196 12.634 1.247 1.00 78.50 91 LYS A N 1
ATOM 685 C CA . LYS A 1 91 ? 0.020 14.076 1.075 1.00 78.50 91 LYS A CA 1
ATOM 686 C C . LYS A 1 91 ? -1.292 14.372 0.360 1.00 78.50 91 LYS A C 1
ATOM 688 O O . LYS A 1 91 ? -1.289 14.744 -0.811 1.00 78.50 91 LYS A O 1
ATOM 693 N N . LYS A 1 92 ? -2.402 14.276 1.098 1.00 71.38 92 LYS A N 1
ATOM 694 C CA . LYS A 1 92 ? -3.762 14.541 0.584 1.00 71.38 92 LYS A CA 1
ATOM 695 C C . LYS A 1 92 ? -3.916 15.940 -0.038 1.00 71.38 92 LYS A C 1
ATOM 697 O O . LYS A 1 92 ? -4.613 16.096 -1.031 1.00 71.38 92 LYS A O 1
ATOM 702 N N . ASN A 1 93 ? -3.189 16.935 0.480 1.00 71.38 93 ASN A N 1
ATOM 703 C CA . ASN A 1 93 ? -3.233 18.325 0.001 1.00 71.38 93 ASN A CA 1
ATOM 704 C C . ASN A 1 93 ? -2.199 18.655 -1.091 1.00 71.38 93 ASN A C 1
ATOM 706 O O . ASN A 1 93 ? -2.071 19.815 -1.488 1.00 71.38 93 ASN A O 1
ATOM 710 N N . LYS A 1 94 ? -1.419 17.680 -1.578 1.00 72.81 94 LYS A N 1
ATOM 711 C CA . LYS A 1 94 ? -0.449 17.943 -2.647 1.00 72.81 94 LYS A CA 1
ATOM 712 C C . LYS A 1 94 ? -1.190 18.038 -3.976 1.00 72.81 94 LYS A C 1
ATOM 714 O O . LYS A 1 94 ? -1.522 17.030 -4.597 1.00 72.81 94 LYS A O 1
ATOM 719 N N . VAL A 1 95 ? -1.427 19.267 -4.425 1.00 72.19 95 VAL A N 1
ATOM 720 C CA . VAL A 1 95 ? -1.996 19.533 -5.747 1.00 72.19 95 VAL A CA 1
ATOM 721 C C . VAL A 1 95 ? -0.975 19.118 -6.807 1.00 72.19 95 VAL A C 1
ATOM 723 O O . VAL A 1 95 ? 0.061 19.753 -6.984 1.00 72.19 95 VAL A O 1
ATOM 726 N N . ILE A 1 96 ? -1.258 18.013 -7.497 1.00 79.44 96 ILE A N 1
ATOM 727 C CA . ILE A 1 96 ? -0.454 17.510 -8.614 1.00 79.44 96 ILE A CA 1
ATOM 728 C C . ILE A 1 96 ? -1.146 17.876 -9.925 1.00 79.44 96 ILE A C 1
ATOM 730 O O . ILE A 1 96 ? -2.331 17.582 -10.108 1.00 79.44 96 ILE A O 1
ATOM 734 N N . SER A 1 97 ? -0.399 18.481 -10.854 1.00 85.00 97 SER A N 1
ATOM 735 C CA . SER A 1 97 ? -0.917 18.818 -12.182 1.00 85.00 97 SER A CA 1
ATOM 736 C C . SER A 1 97 ? -1.336 17.558 -12.949 1.00 85.00 97 SER A C 1
ATOM 738 O O . SER A 1 97 ? -0.736 16.490 -12.807 1.00 85.00 97 SER A O 1
ATOM 740 N N . LYS A 1 98 ? -2.361 17.673 -13.804 1.00 86.50 98 LYS A N 1
ATOM 741 C CA . LYS A 1 98 ? -2.847 16.540 -14.616 1.00 86.50 98 LYS A CA 1
ATOM 742 C C . LYS A 1 98 ? -1.731 15.922 -15.466 1.00 86.50 98 LYS A C 1
ATOM 744 O O . LYS A 1 98 ? -1.654 14.702 -15.575 1.00 86.50 98 LYS A O 1
ATOM 749 N N . GLN A 1 99 ? -0.850 16.756 -16.021 1.00 87.81 99 GLN A N 1
ATOM 750 C CA . GLN A 1 99 ? 0.297 16.308 -16.810 1.00 87.81 99 GLN A CA 1
ATOM 751 C C . GLN A 1 99 ? 1.294 15.515 -15.961 1.00 87.81 99 GLN A C 1
ATOM 753 O O . GLN A 1 99 ? 1.682 14.420 -16.350 1.00 87.81 99 GLN A O 1
ATOM 758 N N . HIS A 1 100 ? 1.650 16.015 -14.776 1.00 83.94 100 HIS A N 1
ATOM 759 C CA . HIS A 1 100 ? 2.600 15.333 -13.901 1.00 83.94 100 HIS A CA 1
ATOM 760 C C . HIS A 1 100 ? 2.045 14.003 -13.376 1.00 83.94 100 HIS A C 1
ATOM 762 O O . HIS A 1 100 ? 2.745 12.995 -13.394 1.00 83.94 100 HIS A O 1
ATOM 768 N N . ARG A 1 101 ? 0.755 13.962 -13.012 1.00 86.56 101 ARG A N 1
ATOM 769 C CA . ARG A 1 101 ? 0.067 12.714 -12.645 1.00 86.56 101 ARG A CA 1
ATOM 770 C C . ARG A 1 101 ? 0.130 11.681 -13.770 1.00 86.56 101 ARG A C 1
ATOM 772 O O . ARG A 1 101 ? 0.340 10.505 -13.504 1.00 86.56 101 ARG A O 1
ATOM 779 N N . ARG A 1 102 ? -0.036 12.120 -15.021 1.00 88.75 102 ARG A N 1
ATOM 780 C CA . ARG A 1 102 ? 0.043 11.248 -16.197 1.00 88.75 102 ARG A CA 1
ATOM 781 C C . ARG A 1 102 ? 1.458 10.708 -16.413 1.00 88.75 102 ARG A C 1
ATOM 783 O O . ARG A 1 102 ? 1.602 9.526 -16.696 1.00 88.75 102 ARG A O 1
ATOM 790 N N . THR A 1 103 ? 2.487 11.536 -16.244 1.00 88.56 103 THR A N 1
ATOM 791 C CA . THR A 1 103 ? 3.887 11.089 -16.318 1.00 88.56 103 THR A CA 1
ATOM 792 C C . THR A 1 103 ? 4.193 10.024 -15.268 1.00 88.56 103 THR A C 1
ATOM 794 O O . THR A 1 103 ? 4.752 8.988 -15.610 1.00 88.56 103 THR A O 1
ATOM 797 N N . VAL A 1 104 ? 3.776 10.244 -14.017 1.00 88.06 104 VAL A N 1
ATOM 798 C CA . VAL A 1 104 ? 3.945 9.261 -12.933 1.00 88.06 104 VAL A CA 1
ATOM 799 C C . VAL A 1 104 ? 3.180 7.978 -13.249 1.00 88.06 104 VAL A C 1
ATOM 801 O O . VAL A 1 104 ? 3.740 6.898 -13.141 1.00 88.06 104 VAL A O 1
ATOM 804 N N . ALA A 1 105 ? 1.940 8.078 -13.732 1.00 88.31 105 ALA A N 1
ATOM 805 C CA . ALA A 1 105 ? 1.166 6.901 -14.117 1.00 88.31 105 ALA A CA 1
ATOM 806 C C . ALA A 1 105 ? 1.860 6.060 -15.195 1.00 88.31 105 ALA A C 1
ATOM 808 O O . ALA A 1 105 ? 1.878 4.840 -15.080 1.00 88.31 105 ALA A O 1
ATOM 809 N N . TYR A 1 106 ? 2.470 6.685 -16.205 1.00 91.56 106 TYR A N 1
ATOM 810 C CA . TYR A 1 106 ? 3.250 5.946 -17.199 1.00 91.56 106 TYR A CA 1
ATOM 811 C C . TYR A 1 106 ? 4.536 5.343 -16.627 1.00 91.56 106 TYR A C 1
ATOM 813 O O . TYR A 1 106 ? 4.884 4.228 -16.999 1.00 91.56 106 TYR A O 1
ATOM 821 N N . HIS A 1 107 ? 5.222 6.048 -15.724 1.00 89.12 107 HIS A N 1
ATOM 822 C CA . HIS A 1 107 ? 6.418 5.534 -15.054 1.00 89.12 107 HIS A CA 1
ATOM 823 C C . HIS A 1 107 ? 6.106 4.261 -14.256 1.00 89.12 107 HIS A C 1
ATOM 825 O O . HIS A 1 107 ? 6.727 3.223 -14.467 1.00 89.12 107 HIS A O 1
ATOM 831 N N . GLU A 1 108 ? 5.085 4.326 -13.401 1.00 87.94 108 GLU A N 1
ATOM 832 C CA . GLU A 1 108 ? 4.678 3.204 -12.556 1.00 87.94 108 GLU A CA 1
ATOM 833 C C . GLU A 1 108 ? 4.052 2.055 -13.367 1.00 87.94 108 GLU A C 1
ATOM 835 O O . GLU A 1 108 ? 4.267 0.883 -13.061 1.00 87.94 108 GLU A O 1
ATOM 840 N N . ALA A 1 109 ? 3.328 2.362 -14.451 1.00 88.69 109 ALA A N 1
ATOM 841 C CA . ALA A 1 109 ? 2.838 1.340 -15.377 1.00 88.69 109 ALA A CA 1
ATOM 842 C C . ALA A 1 109 ? 3.987 0.607 -16.087 1.00 88.69 109 ALA A C 1
ATOM 844 O O . ALA A 1 109 ? 3.878 -0.592 -16.323 1.00 88.69 109 ALA A O 1
ATOM 845 N N . GLY A 1 110 ? 5.090 1.296 -16.396 1.00 88.31 110 GLY A N 1
ATOM 846 C CA . GLY A 1 110 ? 6.293 0.672 -16.948 1.00 88.31 110 GLY A CA 1
ATOM 847 C C . GLY A 1 110 ? 6.868 -0.392 -16.014 1.00 88.31 110 GLY A C 1
ATOM 848 O 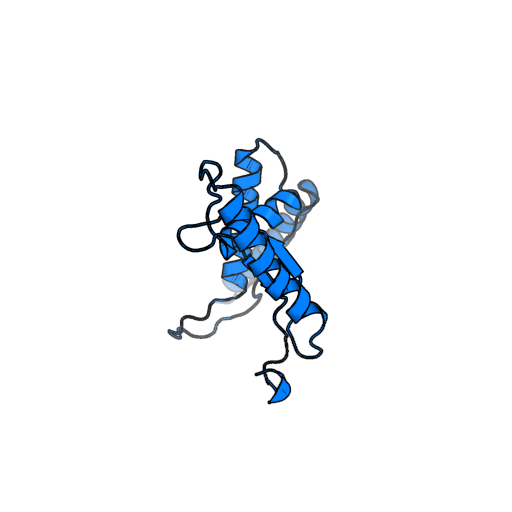O . GLY A 1 110 ? 7.124 -1.509 -16.458 1.00 88.31 110 GLY A O 1
ATOM 849 N N . HIS A 1 111 ? 6.978 -0.076 -14.719 1.00 85.38 111 HIS A N 1
ATOM 850 C CA . HIS A 1 111 ? 7.387 -1.035 -13.684 1.00 85.38 111 HIS A CA 1
ATOM 851 C C . HIS A 1 111 ? 6.447 -2.242 -13.615 1.00 85.38 111 HIS A C 1
ATOM 853 O O . HIS A 1 111 ? 6.907 -3.381 -13.636 1.00 85.38 111 HIS A O 1
ATOM 859 N N . ALA A 1 112 ? 5.132 -2.003 -13.609 1.00 85.12 112 ALA A N 1
ATOM 860 C CA . ALA A 1 112 ? 4.135 -3.071 -13.550 1.00 85.12 112 ALA A CA 1
ATOM 861 C C . ALA A 1 112 ? 4.170 -3.989 -14.785 1.00 85.12 112 ALA A C 1
ATOM 863 O O . ALA A 1 112 ? 4.136 -5.208 -14.648 1.00 85.12 112 ALA A O 1
ATOM 864 N N . VAL A 1 113 ? 4.265 -3.420 -15.991 1.00 88.38 113 VAL A N 1
ATOM 865 C CA . VAL A 1 113 ? 4.323 -4.195 -17.239 1.00 88.38 113 VAL A CA 1
ATOM 866 C C . VAL A 1 113 ? 5.625 -4.987 -17.318 1.00 88.38 113 VAL A C 1
ATOM 868 O O . VAL A 1 113 ? 5.585 -6.183 -17.589 1.00 88.38 113 VAL A O 1
ATOM 871 N N . ALA A 1 114 ? 6.772 -4.362 -17.046 1.00 86.38 114 ALA A N 1
ATOM 872 C CA . ALA A 1 114 ? 8.057 -5.056 -17.080 1.00 86.38 114 ALA A CA 1
ATOM 873 C C . ALA A 1 114 ? 8.097 -6.217 -16.073 1.00 86.38 114 ALA A C 1
ATOM 875 O O . ALA A 1 114 ? 8.440 -7.333 -16.452 1.00 86.38 114 ALA A O 1
ATOM 876 N N . GLY A 1 115 ? 7.669 -5.983 -14.828 1.00 82.81 115 GLY A N 1
ATOM 877 C CA . GLY A 1 115 ? 7.613 -7.023 -13.798 1.00 82.81 115 GLY A CA 1
ATOM 878 C C . GLY A 1 115 ? 6.602 -8.140 -14.080 1.00 82.81 115 GLY A C 1
ATOM 879 O O . GLY A 1 115 ? 6.751 -9.234 -13.550 1.00 82.81 115 GLY A O 1
ATOM 880 N N . TRP A 1 116 ? 5.584 -7.896 -14.914 1.00 84.50 116 TRP A N 1
ATOM 881 C CA . TRP A 1 116 ? 4.615 -8.923 -15.307 1.00 84.50 116 TRP A CA 1
ATOM 882 C C . TRP A 1 116 ? 5.146 -9.865 -16.393 1.00 84.50 116 TRP A C 1
ATOM 884 O O . TRP A 1 116 ? 4.834 -11.053 -16.387 1.00 84.50 116 TRP A O 1
ATOM 894 N N . PHE A 1 117 ? 5.917 -9.340 -17.349 1.00 85.69 117 PHE A N 1
ATOM 895 C CA . PHE A 1 117 ? 6.397 -10.115 -18.498 1.00 85.69 117 PHE A CA 1
ATOM 896 C C . PHE A 1 117 ? 7.767 -10.771 -18.285 1.00 85.69 117 PHE A C 1
ATOM 898 O O . PHE A 1 117 ? 8.120 -11.672 -19.043 1.00 85.69 117 PHE A O 1
ATOM 905 N N . LEU A 1 118 ? 8.550 -10.333 -17.298 1.00 84.12 118 LEU A N 1
ATOM 906 C CA . LEU A 1 118 ? 9.864 -10.908 -17.018 1.00 84.12 118 LEU A CA 1
ATOM 907 C C . LEU A 1 118 ? 9.746 -12.148 -16.118 1.00 84.12 118 LEU A C 1
ATOM 909 O O . LEU A 1 118 ? 9.187 -12.103 -15.028 1.00 84.12 118 LEU A O 1
ATOM 913 N N . GLU A 1 119 ? 10.323 -13.265 -16.563 1.00 75.38 119 GLU A N 1
ATOM 914 C CA . GLU A 1 119 ? 10.197 -14.572 -15.892 1.00 75.38 119 GLU A CA 1
ATOM 915 C C . GLU A 1 119 ? 10.934 -14.663 -14.548 1.00 75.38 119 GLU A C 1
ATOM 917 O O . GLU A 1 119 ? 10.610 -15.501 -13.708 1.00 75.38 119 GLU A O 1
ATOM 922 N N . HIS A 1 120 ? 11.956 -13.830 -14.348 1.00 80.31 120 HIS A N 1
ATOM 923 C CA . HIS A 1 120 ? 12.849 -13.899 -13.187 1.00 80.31 120 HIS A CA 1
ATOM 924 C C . HIS A 1 120 ? 12.748 -12.678 -12.271 1.00 80.31 120 HIS A C 1
ATOM 926 O O . HIS A 1 120 ? 13.588 -12.502 -11.388 1.00 80.31 120 HIS A O 1
ATOM 932 N N . THR A 1 121 ? 11.732 -11.833 -12.460 1.00 77.88 121 THR A N 1
ATOM 933 C CA . THR A 1 121 ? 11.473 -10.713 -11.554 1.00 77.88 121 THR A CA 1
ATOM 934 C C . THR A 1 121 ? 10.642 -11.142 -10.357 1.00 77.88 121 THR A C 1
ATOM 936 O O . THR A 1 121 ? 9.847 -12.079 -10.419 1.00 77.88 121 THR A O 1
ATOM 939 N N . ASN A 1 122 ? 10.817 -10.424 -9.252 1.00 77.38 122 ASN A N 1
ATOM 940 C CA . ASN A 1 122 ? 9.990 -10.596 -8.067 1.00 77.38 122 ASN A CA 1
ATOM 941 C C . ASN A 1 122 ? 8.497 -10.422 -8.421 1.00 77.38 122 ASN A C 1
ATOM 943 O O . ASN A 1 122 ? 8.167 -9.497 -9.172 1.00 77.38 122 ASN A O 1
ATOM 947 N N . PRO A 1 123 ? 7.589 -11.249 -7.868 1.00 74.75 123 PRO A N 1
ATOM 948 C CA . PRO A 1 123 ? 6.164 -11.147 -8.150 1.00 74.75 123 PRO A CA 1
ATOM 949 C C . PRO A 1 123 ? 5.624 -9.759 -7.811 1.00 74.75 123 PRO A C 1
ATOM 951 O O . PRO A 1 123 ? 5.823 -9.241 -6.709 1.00 74.75 123 PRO A O 1
ATOM 954 N N . PHE A 1 124 ? 4.926 -9.153 -8.763 1.00 77.69 124 PHE A N 1
ATOM 955 C CA . PHE A 1 124 ? 4.319 -7.843 -8.593 1.00 77.69 124 PHE A CA 1
ATOM 956 C C . PHE A 1 124 ? 3.086 -7.921 -7.676 1.00 77.69 124 PHE A C 1
ATOM 958 O O . PHE A 1 124 ? 2.185 -8.725 -7.914 1.00 77.69 124 PHE A O 1
ATOM 965 N N . LEU A 1 125 ? 3.036 -7.079 -6.637 1.00 80.69 125 LEU A N 1
ATOM 966 C CA . LEU A 1 125 ? 1.966 -7.088 -5.634 1.00 80.69 125 LEU A CA 1
ATOM 967 C C . LEU A 1 125 ? 0.978 -5.932 -5.815 1.00 80.69 125 LEU A C 1
ATOM 969 O O . LEU A 1 125 ? -0.234 -6.140 -5.821 1.00 80.69 125 LEU A O 1
ATOM 973 N N . LYS A 1 126 ? 1.485 -4.699 -5.921 1.00 84.75 126 LYS A N 1
ATOM 974 C CA . LYS A 1 126 ? 0.659 -3.483 -5.939 1.00 84.75 126 LYS A CA 1
ATOM 975 C C . LYS A 1 126 ? 1.397 -2.339 -6.618 1.00 84.75 126 LYS A C 1
ATOM 977 O O . LYS A 1 126 ? 2.599 -2.189 -6.441 1.00 84.75 126 LYS A O 1
ATOM 982 N N . VAL A 1 127 ? 0.664 -1.479 -7.322 1.00 87.06 127 VAL A N 1
ATOM 983 C CA . VAL A 1 127 ? 1.171 -0.188 -7.807 1.00 87.06 127 VAL A CA 1
ATOM 984 C C . VAL A 1 127 ? 0.229 0.934 -7.418 1.00 87.06 127 VAL A C 1
ATOM 986 O O . VAL A 1 127 ? -0.992 0.776 -7.447 1.00 87.06 127 VAL A O 1
ATOM 989 N N . THR A 1 128 ? 0.793 2.082 -7.060 1.00 85.62 128 THR A N 1
ATOM 990 C CA . THR A 1 128 ? 0.027 3.292 -6.777 1.00 85.62 128 THR A CA 1
ATOM 991 C C . THR A 1 128 ? 0.716 4.533 -7.324 1.00 85.62 128 THR A C 1
ATOM 993 O O . THR A 1 128 ? 1.936 4.647 -7.316 1.00 85.62 128 THR A O 1
ATOM 996 N N . ILE A 1 129 ? -0.095 5.492 -7.767 1.00 86.25 129 ILE A N 1
ATOM 997 C CA . ILE A 1 129 ? 0.332 6.837 -8.184 1.00 86.25 129 ILE A CA 1
ATOM 998 C C . ILE A 1 129 ? 0.002 7.892 -7.117 1.00 86.25 129 ILE A C 1
ATOM 1000 O O . ILE A 1 129 ? 0.020 9.096 -7.387 1.00 86.25 129 ILE A O 1
ATOM 1004 N N . VAL A 1 130 ? -0.424 7.446 -5.929 1.00 83.25 130 VAL A N 1
ATOM 1005 C CA . VAL A 1 130 ? -0.757 8.333 -4.815 1.00 83.25 130 VAL A CA 1
ATOM 1006 C C . VAL A 1 130 ? 0.552 8.830 -4.196 1.00 83.25 130 VAL A C 1
ATOM 1008 O O . VAL A 1 130 ? 1.354 8.014 -3.740 1.00 83.25 130 VAL A O 1
ATOM 1011 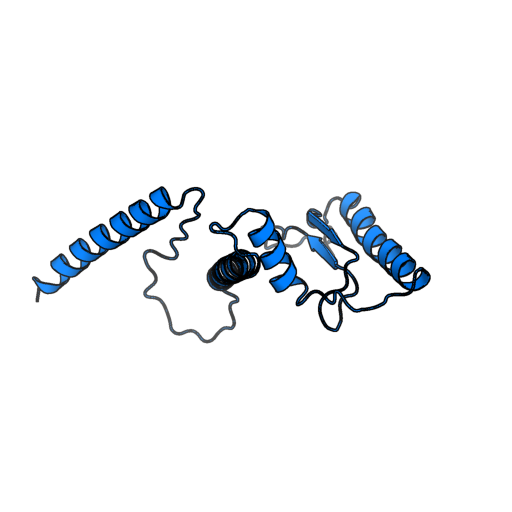N N . PRO A 1 131 ? 0.779 10.153 -4.134 1.00 77.06 131 PRO A N 1
ATOM 1012 C CA . PRO A 1 131 ? 2.027 10.709 -3.631 1.00 77.06 131 PRO A CA 1
ATOM 1013 C C . PRO A 1 131 ? 2.163 10.496 -2.121 1.00 77.06 131 PRO A C 1
ATOM 1015 O O . PRO A 1 131 ? 1.286 10.883 -1.336 1.00 77.06 131 PRO A O 1
ATOM 1018 N N . ARG A 1 132 ? 3.300 9.940 -1.702 1.00 78.12 132 ARG A N 1
ATOM 1019 C CA . ARG A 1 132 ? 3.599 9.622 -0.301 1.00 78.12 132 ARG A CA 1
ATOM 1020 C C . ARG A 1 132 ? 4.996 10.141 0.070 1.00 78.12 132 ARG A C 1
ATOM 1022 O O . ARG A 1 132 ? 5.931 10.112 -0.726 1.00 78.12 132 ARG A O 1
ATOM 1029 N N . GLY A 1 133 ? 5.135 10.714 1.266 1.00 70.69 133 GLY A N 1
ATOM 1030 C CA . GLY A 1 133 ? 6.419 11.234 1.751 1.00 70.69 133 GLY A CA 1
ATOM 1031 C C . GLY A 1 133 ? 6.994 12.424 0.953 1.00 70.69 133 GLY A C 1
ATOM 1032 O O . GLY A 1 133 ? 6.281 13.205 0.309 1.00 70.69 133 GLY A O 1
ATOM 1033 N N . THR A 1 134 ? 8.303 12.658 1.079 1.00 57.75 134 THR A N 1
ATOM 1034 C CA . THR A 1 134 ? 9.029 13.757 0.406 1.00 57.75 134 THR A CA 1
ATOM 1035 C C . THR A 1 134 ? 9.531 13.389 -0.988 1.00 57.75 134 THR A C 1
ATOM 1037 O O . THR A 1 134 ? 9.570 14.280 -1.834 1.00 57.75 134 THR A O 1
ATOM 1040 N N . ALA A 1 135 ? 9.837 12.113 -1.246 1.00 55.81 135 ALA A N 1
ATOM 1041 C CA . ALA A 1 135 ? 10.498 11.666 -2.476 1.00 55.81 135 ALA A CA 1
ATOM 1042 C C . ALA A 1 135 ? 9.621 10.819 -3.423 1.00 55.81 135 ALA A C 1
ATOM 1044 O O . ALA A 1 135 ? 9.880 10.826 -4.623 1.00 55.81 135 ALA A O 1
ATOM 1045 N N . ALA A 1 136 ? 8.574 10.137 -2.938 1.00 62.94 136 ALA A N 1
ATOM 1046 C CA . ALA A 1 136 ? 7.779 9.220 -3.759 1.00 62.94 136 ALA A CA 1
ATOM 1047 C C . ALA A 1 136 ? 6.495 9.882 -4.298 1.00 62.94 136 ALA A C 1
ATOM 1049 O O . ALA A 1 136 ? 5.622 10.345 -3.559 1.00 62.94 136 ALA A O 1
ATOM 1050 N N . LEU A 1 137 ? 6.368 9.947 -5.623 1.00 70.75 137 LEU A N 1
ATOM 1051 C CA . LEU A 1 137 ? 5.136 10.377 -6.303 1.00 70.75 137 LEU A CA 1
ATOM 1052 C C . LEU A 1 137 ? 4.187 9.204 -6.595 1.00 70.75 137 LEU A C 1
ATOM 1054 O O . LEU A 1 137 ? 3.040 9.434 -6.965 1.00 70.75 137 LEU A O 1
ATOM 1058 N N . GLY A 1 138 ? 4.676 7.987 -6.389 1.00 72.19 138 GLY A N 1
ATOM 1059 C CA . GLY A 1 138 ? 4.039 6.692 -6.565 1.00 72.19 138 GLY A CA 1
ATOM 1060 C C . GLY A 1 138 ? 5.035 5.610 -6.137 1.00 72.19 138 GLY A C 1
ATOM 1061 O O . GLY A 1 138 ? 6.179 5.936 -5.801 1.00 72.19 138 GLY A O 1
ATOM 1062 N N . PHE A 1 139 ? 4.593 4.357 -6.074 1.00 77.75 139 PHE A N 1
ATOM 1063 C CA . PHE A 1 139 ? 5.486 3.215 -5.881 1.00 77.75 139 PHE A CA 1
ATOM 1064 C C . PHE A 1 139 ? 4.878 1.924 -6.436 1.00 77.75 139 PHE A C 1
ATOM 1066 O O . PHE A 1 139 ? 3.655 1.744 -6.432 1.00 77.75 139 PHE A O 1
ATOM 1073 N N . ALA A 1 140 ? 5.757 1.009 -6.844 1.00 78.00 140 ALA A N 1
ATOM 1074 C CA . ALA A 1 140 ? 5.455 -0.385 -7.141 1.00 78.00 140 ALA A CA 1
ATOM 1075 C C . ALA A 1 140 ? 6.030 -1.284 -6.0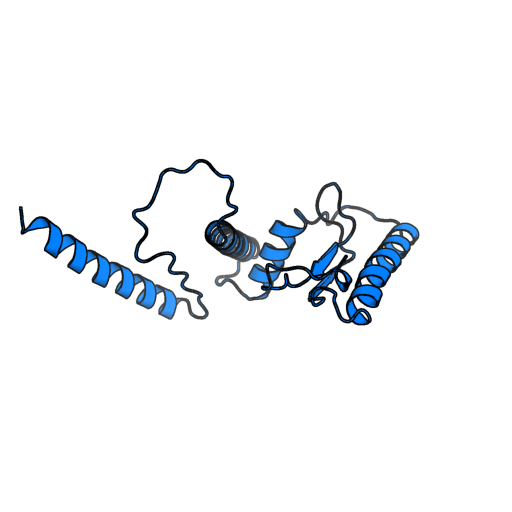34 1.00 78.00 140 ALA A C 1
ATOM 1077 O O . ALA A 1 140 ? 7.194 -1.158 -5.653 1.00 78.00 140 ALA A O 1
ATOM 1078 N N . GLN A 1 141 ? 5.201 -2.179 -5.505 1.00 77.50 141 GLN A N 1
ATOM 1079 C CA . GLN A 1 141 ? 5.546 -3.135 -4.462 1.00 77.50 141 GLN A CA 1
ATOM 1080 C C . GLN A 1 141 ? 5.684 -4.531 -5.065 1.00 77.50 141 GLN A C 1
ATOM 1082 O O . GLN A 1 141 ? 4.817 -4.983 -5.817 1.00 77.50 141 GLN A O 1
ATOM 1087 N N . TYR A 1 142 ? 6.746 -5.223 -4.669 1.00 78.38 142 TYR A N 1
ATOM 1088 C CA . TYR A 1 142 ? 7.056 -6.580 -5.101 1.00 78.38 142 TYR A CA 1
ATOM 1089 C C . TYR A 1 142 ? 7.143 -7.504 -3.891 1.00 78.38 142 TYR A C 1
ATOM 1091 O O . TYR A 1 142 ? 7.570 -7.082 -2.813 1.00 78.38 142 TYR A O 1
ATOM 1099 N N . VAL A 1 143 ? 6.764 -8.764 -4.072 1.00 79.38 143 VAL A N 1
ATOM 1100 C CA . VAL A 1 143 ? 6.993 -9.810 -3.075 1.00 79.38 143 VAL A CA 1
ATOM 1101 C C . VAL A 1 143 ? 8.467 -10.215 -3.156 1.00 79.38 143 VAL A C 1
ATOM 1103 O O . VAL A 1 143 ? 8.915 -10.618 -4.229 1.00 79.38 143 VAL A O 1
ATOM 1106 N N . PRO A 1 144 ? 9.262 -10.074 -2.084 1.00 70.12 144 PRO A N 1
ATOM 1107 C CA . PRO A 1 144 ? 10.643 -10.531 -2.104 1.00 70.12 144 PRO A CA 1
ATOM 1108 C C . PRO A 1 144 ? 10.695 -12.048 -2.313 1.00 70.12 144 PRO A C 1
ATOM 1110 O O . PRO A 1 144 ? 9.947 -12.794 -1.686 1.00 70.12 144 PRO A O 1
ATOM 1113 N N . ASN A 1 145 ? 11.583 -12.503 -3.196 1.00 67.56 145 ASN A N 1
ATOM 1114 C CA . ASN A 1 145 ? 11.842 -13.928 -3.362 1.00 67.56 145 ASN A CA 1
ATOM 1115 C C . ASN A 1 145 ? 12.563 -14.462 -2.115 1.00 67.56 145 ASN A C 1
ATOM 1117 O O . ASN A 1 145 ? 13.585 -13.914 -1.710 1.00 67.56 145 ASN A O 1
ATOM 1121 N N . GLU A 1 146 ? 12.068 -15.563 -1.550 1.00 64.62 146 GLU A N 1
ATOM 1122 C CA . GLU A 1 146 ? 12.664 -16.235 -0.380 1.00 64.62 146 GLU A CA 1
ATOM 1123 C C . GLU A 1 146 ? 14.026 -16.887 -0.700 1.00 64.62 146 GLU A C 1
ATOM 1125 O O . GLU A 1 146 ? 14.787 -17.270 0.188 1.00 64.62 146 GLU A O 1
ATOM 1130 N N . ASN A 1 147 ? 14.373 -16.987 -1.987 1.00 65.75 147 ASN A N 1
ATOM 1131 C CA . ASN A 1 147 ? 15.660 -17.499 -2.437 1.00 65.75 147 ASN A CA 1
ATOM 1132 C C . ASN A 1 147 ? 16.761 -16.448 -2.248 1.00 65.75 147 ASN A C 1
ATOM 1134 O O . ASN A 1 147 ? 16.901 -15.515 -3.037 1.00 65.75 147 ASN A O 1
ATOM 1138 N N . HIS A 1 148 ? 17.620 -16.662 -1.252 1.00 64.19 148 HIS A N 1
ATOM 1139 C CA . HIS A 1 148 ? 18.792 -15.818 -0.993 1.00 64.19 148 HIS A CA 1
ATOM 1140 C C . HIS A 1 148 ? 19.897 -15.905 -2.066 1.00 64.19 148 HIS A C 1
ATOM 1142 O O . HIS A 1 148 ? 20.858 -15.138 -2.021 1.00 64.19 148 HIS A O 1
ATOM 1148 N N . LEU A 1 149 ? 19.785 -16.830 -3.025 1.00 73.12 149 LEU A N 1
ATOM 1149 C CA . LEU A 1 149 ? 20.739 -17.006 -4.120 1.00 73.12 149 LEU A CA 1
ATOM 1150 C C . LEU A 1 149 ? 20.152 -16.454 -5.424 1.00 73.12 149 LEU A C 1
ATOM 1152 O O . LEU A 1 149 ? 19.229 -17.030 -5.997 1.00 73.12 149 LEU A O 1
ATOM 1156 N N . MET A 1 150 ? 20.717 -15.345 -5.897 1.00 67.69 150 MET A N 1
ATOM 1157 C CA . MET A 1 150 ? 20.348 -14.710 -7.164 1.00 67.69 150 MET A CA 1
ATOM 1158 C C . MET A 1 150 ? 21.123 -15.353 -8.320 1.00 67.69 150 MET A C 1
ATOM 1160 O O . MET A 1 150 ? 22.343 -15.514 -8.250 1.00 67.69 150 MET A O 1
ATOM 1164 N N . THR A 1 151 ? 20.428 -15.715 -9.399 1.00 78.31 151 THR A N 1
ATOM 1165 C CA . THR A 1 151 ? 21.072 -16.183 -10.635 1.00 78.31 151 THR A CA 1
ATOM 1166 C C . THR A 1 151 ? 21.449 -14.993 -11.515 1.00 78.31 151 THR A C 1
ATOM 1168 O O . THR A 1 151 ? 20.889 -13.909 -11.383 1.00 78.31 151 THR A O 1
ATOM 1171 N N . ARG A 1 152 ? 22.379 -15.179 -12.462 1.00 73.12 152 ARG A N 1
ATOM 1172 C CA . ARG A 1 152 ? 22.789 -14.112 -13.396 1.00 73.12 152 ARG A CA 1
ATOM 1173 C C . ARG A 1 152 ? 21.617 -13.522 -14.198 1.00 73.12 152 ARG A C 1
ATOM 1175 O O . ARG A 1 152 ? 21.699 -12.373 -14.599 1.00 73.12 152 ARG A O 1
ATOM 1182 N N . ALA A 1 153 ? 20.557 -14.293 -14.433 1.00 70.19 153 ALA A N 1
ATOM 1183 C CA . ALA A 1 153 ? 19.378 -13.841 -15.168 1.00 70.19 153 ALA A CA 1
ATOM 1184 C C . ALA A 1 153 ? 18.446 -12.923 -14.348 1.00 70.19 153 ALA A C 1
ATOM 1186 O O . ALA A 1 153 ? 17.520 -12.353 -14.913 1.00 70.19 153 ALA A O 1
ATOM 1187 N N . ALA A 1 154 ? 18.682 -12.790 -13.037 1.00 65.00 154 ALA A N 1
ATOM 1188 C CA . ALA A 1 154 ? 17.932 -11.910 -12.140 1.00 65.00 154 ALA A CA 1
ATOM 1189 C C . ALA A 1 154 ? 18.572 -10.513 -11.968 1.00 65.00 154 ALA A C 1
ATOM 1191 O O . ALA A 1 154 ? 18.045 -9.704 -11.204 1.00 65.00 154 ALA A O 1
ATOM 1192 N N . PHE A 1 155 ? 19.703 -10.246 -12.641 1.00 61.53 155 PHE A N 1
ATOM 1193 C CA . PHE A 1 155 ? 20.428 -8.967 -12.626 1.00 61.53 155 PHE A CA 1
ATOM 1194 C C . PHE A 1 155 ? 20.211 -8.163 -13.907 1.00 61.53 155 PHE A C 1
ATOM 1196 O O . PHE A 1 155 ? 20.188 -8.783 -14.996 1.00 61.53 155 PHE A O 1
#

Secondary structure (DSSP, 8-state):
--HHHHHHHHHHHHHHHHHHHHHHHT-S-------S-------------HHHHHHHHHHHHHHHHHHTT-SS--HHHHHHHHHHHHH-SB-TT----HHHHHHHHHHHHHHHHHHHH-TTSPPEEEEE-S-BTTTBS-EEEEPPPS-----GGG-

Organism: Medicago truncatula (NCBI:txid3880)